Protein AF-A0A929ISZ1-F1 (afdb_monomer_lite)

Foldseek 3Di:
DFDQCQVCLVVQQVVLVVPLAAEDEHAPDHDLCSLQVRNLVSNHFYKYAPDPPCVVVLVVQFPDFPDWACCVPQNPPGIDTDTDGDPRHDIDGQQHNNSDGPVVVVCVVCVVCVVVVCPPDDDPPDDDVQDDPPPVSRDD

Radius of gyration: 19.46 Å; chains: 1; bounding box: 43×32×54 Å

Sequence (140 aa):
TATASFRFSGSLPGWFEKTGCKVIIGKGGMSPENYRDIFVPAGAVYLTTVGYGTGALLGRCIKKVEAAHWLDELGIAQAMWVLRVENFGPLIVESDLEGNSLFEQQNARINQRIAMLYEGLKEPALRRHGETDDKTEELI

Secondary structure (DSSP, 8-state):
---BGGGGTTTHHHHHHHH---EEEEBS---HHHIIIIIHHHT-EEEEESSTTTHHHHHTTEEEEEEEESHHHH-TTTSEEEEEESS---EEEEE-TT--BHHHHHHHHHHHHHHHHHTTPPPPSS--TT--S-TTT---

Structure (mmCIF, N/CA/C/O backbone):
data_AF-A0A929ISZ1-F1
#
_entry.id   AF-A0A929ISZ1-F1
#
loop_
_atom_site.group_PDB
_atom_site.id
_atom_site.type_symbol
_atom_site.label_atom_id
_atom_site.label_alt_id
_atom_site.label_comp_id
_atom_site.label_asym_id
_atom_site.label_entity_id
_atom_site.label_seq_id
_atom_site.pdbx_PDB_ins_code
_atom_site.Cartn_x
_atom_site.Cartn_y
_atom_site.Cartn_z
_atom_site.occupancy
_atom_site.B_iso_or_equiv
_atom_site.auth_seq_id
_atom_site.auth_comp_id
_atom_site.auth_asym_id
_atom_site.auth_atom_id
_atom_site.pdbx_PDB_model_num
ATOM 1 N N . THR A 1 1 ? 7.391 -7.390 2.782 1.00 73.44 1 THR A N 1
ATOM 2 C CA . THR A 1 1 ? 6.445 -6.787 3.752 1.00 73.44 1 THR A CA 1
ATOM 3 C C . THR A 1 1 ? 6.063 -5.410 3.245 1.00 73.44 1 THR A C 1
ATOM 5 O O . THR A 1 1 ? 6.894 -4.811 2.574 1.00 73.44 1 THR A O 1
ATOM 8 N N . ALA A 1 2 ? 4.851 -4.919 3.507 1.00 89.50 2 ALA A N 1
ATOM 9 C CA . ALA A 1 2 ? 4.478 -3.548 3.149 1.00 89.50 2 ALA A CA 1
ATOM 10 C C . ALA A 1 2 ? 5.042 -2.529 4.152 1.00 89.50 2 ALA A C 1
ATOM 12 O O . ALA A 1 2 ? 5.357 -2.866 5.297 1.00 89.50 2 ALA A O 1
ATOM 13 N N . THR A 1 3 ? 5.150 -1.270 3.729 1.00 91.94 3 THR A N 1
ATOM 14 C CA . THR A 1 3 ? 5.633 -0.166 4.565 1.00 91.94 3 THR A CA 1
ATOM 15 C C . THR A 1 3 ? 4.606 0.960 4.680 1.00 91.94 3 THR A C 1
ATOM 17 O O . THR A 1 3 ? 3.648 1.003 3.912 1.00 91.94 3 THR A O 1
ATOM 20 N N . ALA A 1 4 ? 4.780 1.828 5.679 1.00 93.50 4 ALA A N 1
ATOM 21 C CA . ALA A 1 4 ? 3.863 2.927 5.969 1.00 93.50 4 ALA A CA 1
ATOM 22 C C . ALA A 1 4 ? 3.757 3.887 4.772 1.00 93.50 4 ALA A C 1
ATOM 24 O O . ALA A 1 4 ? 4.760 4.498 4.386 1.00 93.50 4 ALA A O 1
ATOM 25 N N . SER A 1 5 ? 2.560 3.976 4.190 1.00 95.19 5 SER A N 1
ATOM 26 C CA . SER A 1 5 ? 2.329 4.628 2.897 1.00 95.19 5 SER A CA 1
ATOM 27 C C . SER A 1 5 ? 2.264 6.151 2.955 1.00 95.19 5 SER A C 1
ATOM 29 O O . SER A 1 5 ? 2.726 6.788 2.014 1.00 95.19 5 SER A O 1
ATOM 31 N N . PHE A 1 6 ? 1.806 6.735 4.065 1.00 92.81 6 PHE A N 1
ATOM 32 C CA . PHE A 1 6 ? 1.784 8.193 4.266 1.00 92.81 6 PHE A CA 1
ATOM 33 C C . PHE A 1 6 ? 3.157 8.869 4.081 1.00 92.81 6 PHE A C 1
ATOM 35 O O . PHE A 1 6 ? 3.236 10.054 3.779 1.00 92.81 6 PHE A O 1
ATOM 42 N N . ARG A 1 7 ? 4.263 8.118 4.200 1.00 95.69 7 ARG A N 1
ATOM 43 C CA . ARG A 1 7 ? 5.626 8.625 3.953 1.00 95.69 7 ARG A CA 1
ATOM 44 C C . ARG A 1 7 ? 5.882 9.016 2.493 1.00 95.69 7 ARG A C 1
ATOM 46 O O . ARG A 1 7 ? 6.851 9.713 2.225 1.00 95.69 7 ARG A O 1
ATOM 53 N N . PHE A 1 8 ? 5.047 8.553 1.563 1.00 96.31 8 PHE A N 1
ATOM 54 C CA . PHE A 1 8 ? 5.213 8.767 0.123 1.00 96.31 8 PHE A CA 1
ATOM 55 C C . PHE A 1 8 ? 4.201 9.755 -0.464 1.00 96.31 8 PHE A C 1
ATOM 57 O O . PHE A 1 8 ? 4.273 10.030 -1.660 1.00 96.31 8 PHE A O 1
ATOM 64 N N . SER A 1 9 ? 3.290 10.316 0.342 1.00 95.19 9 SER A N 1
ATOM 65 C CA . SER A 1 9 ? 2.208 11.187 -0.142 1.00 95.19 9 SER A CA 1
ATOM 66 C C . SER A 1 9 ? 2.708 12.344 -1.011 1.00 95.19 9 SER A C 1
ATOM 68 O O . SER A 1 9 ? 2.123 12.621 -2.052 1.00 95.19 9 SER A O 1
ATOM 70 N N . GLY A 1 10 ? 3.840 12.960 -0.649 1.00 96.50 10 GLY A N 1
ATOM 71 C CA . GLY A 1 10 ? 4.432 14.056 -1.425 1.00 96.50 10 GLY A CA 1
ATOM 72 C C . GLY A 1 10 ? 4.990 13.652 -2.797 1.00 96.50 10 GLY A C 1
ATOM 73 O O . GLY A 1 10 ? 5.094 14.493 -3.683 1.00 96.50 10 GLY A O 1
ATOM 74 N N . SER A 1 11 ? 5.338 12.378 -3.005 1.00 97.25 11 SER A N 1
ATOM 75 C CA . SER A 1 11 ? 5.924 11.886 -4.263 1.00 97.25 11 SER A CA 1
ATOM 76 C C . SER A 1 11 ? 4.892 11.277 -5.217 1.00 97.25 11 SER A C 1
ATOM 78 O O . SER A 1 11 ? 5.167 11.135 -6.410 1.00 97.25 11 SER A O 1
ATOM 80 N N . LEU A 1 12 ? 3.708 10.913 -4.715 1.00 97.62 12 LEU A N 1
ATOM 81 C CA . LEU A 1 12 ? 2.675 10.225 -5.492 1.00 97.62 12 LEU A CA 1
ATOM 82 C C . LEU A 1 12 ? 2.118 11.018 -6.683 1.00 97.62 12 LEU A C 1
ATOM 84 O O . LEU A 1 12 ? 1.948 10.390 -7.728 1.00 97.62 12 LEU A O 1
ATOM 88 N N . PRO A 1 13 ? 1.885 12.346 -6.610 1.00 98.19 13 PRO A N 1
ATOM 89 C CA . PRO A 1 13 ? 1.375 13.092 -7.763 1.00 98.19 13 PRO A CA 1
ATOM 90 C C . PRO A 1 13 ? 2.277 12.940 -8.996 1.00 98.19 13 PRO A C 1
ATOM 92 O O . PRO A 1 13 ? 1.826 12.515 -10.059 1.00 98.19 13 PRO A O 1
ATOM 95 N N . GLY A 1 14 ? 3.583 13.175 -8.825 1.00 98.31 14 GLY A N 1
ATOM 96 C CA . GLY A 1 14 ? 4.561 13.023 -9.904 1.00 98.31 14 GLY A CA 1
ATOM 97 C C . GLY A 1 14 ? 4.753 11.569 -10.341 1.00 98.31 14 GLY A C 1
ATOM 98 O O . GLY A 1 14 ? 5.022 11.308 -11.514 1.00 98.31 14 GLY A O 1
ATOM 99 N N . TRP A 1 15 ? 4.594 10.605 -9.428 1.00 97.75 15 TRP A N 1
ATOM 100 C CA . TRP A 1 15 ? 4.616 9.185 -9.778 1.00 97.75 15 TRP A CA 1
ATOM 101 C C . TRP A 1 15 ? 3.450 8.812 -10.696 1.00 97.75 15 TRP A C 1
ATOM 103 O O . TRP A 1 15 ? 3.669 8.178 -11.730 1.00 97.75 15 TRP A O 1
ATOM 113 N N . PHE A 1 16 ? 2.224 9.221 -10.363 1.00 98.44 16 PHE A N 1
ATOM 114 C CA . PHE A 1 16 ? 1.048 8.934 -11.183 1.00 98.44 16 PHE A CA 1
ATOM 115 C C . PHE A 1 16 ? 1.136 9.580 -12.562 1.00 98.44 16 PHE A C 1
ATOM 117 O O . PHE A 1 16 ? 0.901 8.896 -13.555 1.00 98.44 16 PHE A O 1
ATOM 124 N N . GLU A 1 17 ? 1.549 10.846 -12.633 1.00 98.19 17 GLU A N 1
ATOM 125 C CA . GLU A 1 17 ? 1.731 11.561 -13.899 1.00 98.19 17 GLU A CA 1
ATOM 126 C C . GLU A 1 17 ? 2.724 10.842 -14.826 1.00 98.19 17 GLU A C 1
ATOM 128 O O . GLU A 1 17 ? 2.456 10.654 -16.011 1.00 98.19 17 GLU A O 1
ATOM 133 N N . LYS A 1 18 ? 3.863 10.391 -14.287 1.00 98.25 18 LYS A N 1
ATOM 134 C CA . LYS A 1 18 ? 4.933 9.774 -15.086 1.00 98.25 18 LYS A CA 1
ATOM 135 C C . LYS A 1 18 ? 4.657 8.327 -15.476 1.00 98.25 18 LYS A C 1
ATOM 137 O O . LYS A 1 18 ? 5.143 7.879 -16.510 1.00 98.25 18 LYS A O 1
ATOM 142 N N . THR A 1 19 ? 3.956 7.577 -14.627 1.00 97.75 19 THR A N 1
ATOM 143 C CA . THR A 1 19 ? 3.834 6.116 -14.775 1.00 97.75 19 THR A CA 1
ATOM 144 C C . THR A 1 19 ? 2.451 5.658 -15.212 1.00 97.75 19 THR A C 1
ATOM 146 O O . THR A 1 19 ? 2.307 4.530 -15.677 1.00 97.75 19 THR A O 1
ATOM 149 N N . GLY A 1 20 ? 1.418 6.483 -15.022 1.00 98.12 20 GLY A N 1
ATOM 150 C CA . GLY A 1 20 ? 0.029 6.071 -15.205 1.00 98.12 20 GLY A CA 1
ATOM 151 C C . GLY A 1 20 ? -0.421 4.975 -14.231 1.00 98.12 20 GLY A C 1
ATOM 152 O O . GLY A 1 20 ? -1.419 4.309 -14.502 1.00 98.12 20 GLY A O 1
ATOM 153 N N . CYS A 1 21 ? 0.303 4.754 -13.125 1.00 98.12 21 CYS A N 1
ATOM 154 C CA . CYS A 1 21 ? -0.015 3.733 -12.127 1.00 98.12 21 CYS A CA 1
ATOM 155 C C . CYS A 1 21 ? -1.458 3.884 -11.607 1.00 98.12 21 CYS A C 1
ATOM 157 O O . CYS A 1 21 ? -1.890 4.982 -11.270 1.00 98.12 21 CYS A O 1
ATOM 159 N N . LYS A 1 22 ? -2.205 2.775 -11.541 1.00 98.31 22 LYS A N 1
ATOM 160 C CA . LYS A 1 22 ? -3.627 2.758 -11.136 1.00 98.31 22 LYS A CA 1
ATOM 161 C C . LYS A 1 22 ? -3.886 2.085 -9.793 1.00 98.31 22 LYS A C 1
ATOM 163 O O . LYS A 1 22 ? -4.996 2.146 -9.279 1.00 98.31 22 LYS A O 1
ATOM 168 N N . VAL A 1 23 ? -2.881 1.428 -9.224 1.00 98.19 23 VAL A N 1
ATOM 169 C CA . VAL A 1 23 ? -3.014 0.694 -7.966 1.00 98.19 23 VAL A CA 1
ATOM 170 C C . VAL A 1 23 ? -1.754 0.897 -7.144 1.00 98.19 23 VAL A C 1
ATOM 172 O O . VAL A 1 23 ? -0.663 0.546 -7.588 1.00 98.19 23 VAL A O 1
ATOM 175 N N . ILE A 1 24 ? -1.912 1.410 -5.927 1.00 97.94 24 ILE A N 1
ATOM 176 C CA . ILE A 1 24 ? -0.849 1.425 -4.920 1.00 97.94 24 ILE A CA 1
ATOM 177 C C . ILE A 1 24 ? -1.191 0.397 -3.847 1.00 97.94 24 ILE A C 1
ATOM 179 O O . ILE A 1 24 ? -2.310 0.377 -3.342 1.00 97.94 24 ILE A O 1
ATOM 183 N N . ILE A 1 25 ? -0.222 -0.445 -3.486 1.00 96.31 25 ILE A N 1
ATOM 184 C CA . ILE A 1 25 ? -0.351 -1.426 -2.402 1.00 96.31 25 ILE A CA 1
ATOM 185 C C . ILE A 1 25 ? 0.563 -1.008 -1.251 1.00 96.31 25 ILE A C 1
ATOM 187 O O . ILE A 1 25 ? 1.750 -0.753 -1.462 1.00 96.31 25 ILE A O 1
ATOM 191 N N . GLY A 1 26 ? 0.049 -0.968 -0.023 1.00 94.44 26 GLY A N 1
ATOM 192 C CA . GLY A 1 26 ? 0.851 -0.587 1.138 1.00 94.44 26 GLY A CA 1
ATOM 193 C C . GLY A 1 26 ? 0.248 -0.973 2.485 1.00 94.44 26 GLY A C 1
ATOM 194 O O . GLY A 1 26 ? -0.582 -1.875 2.566 1.00 94.44 26 GLY A O 1
ATOM 195 N N . LYS A 1 27 ? 0.708 -0.317 3.558 1.00 92.88 27 LYS A N 1
ATOM 196 C CA . LYS A 1 27 ? 0.101 -0.425 4.894 1.00 92.88 27 LYS A CA 1
ATOM 197 C C . LYS A 1 27 ? -0.032 0.940 5.558 1.00 92.88 27 LYS A C 1
ATOM 199 O O . LYS A 1 27 ? 0.707 1.874 5.245 1.00 92.88 27 LYS A O 1
ATOM 204 N N . GLY A 1 28 ? -0.903 1.006 6.560 1.00 90.12 28 GLY A N 1
ATOM 205 C CA . GLY A 1 28 ? -1.125 2.198 7.382 1.00 90.12 28 GLY A CA 1
ATOM 206 C C . GLY A 1 28 ? -2.009 3.258 6.728 1.00 90.12 28 GLY A C 1
ATOM 207 O O . GLY A 1 28 ? -2.390 4.195 7.413 1.00 90.12 28 GLY A O 1
ATOM 208 N N . GLY A 1 29 ? -2.354 3.101 5.447 1.00 92.44 29 GLY A N 1
ATOM 209 C CA . GLY A 1 29 ? -3.190 4.059 4.734 1.00 92.44 29 GLY A CA 1
ATOM 210 C C . GLY A 1 29 ? -2.519 5.419 4.534 1.00 92.44 29 GLY A C 1
ATOM 211 O O . GLY A 1 29 ? -1.302 5.583 4.692 1.00 92.44 29 GLY A O 1
ATOM 212 N N . MET A 1 30 ? -3.344 6.372 4.126 1.00 95.19 30 MET A N 1
ATOM 213 C CA . MET A 1 30 ? -3.057 7.795 3.964 1.00 95.19 30 MET A CA 1
ATOM 214 C C . MET A 1 30 ? -4.297 8.582 4.404 1.00 95.19 30 MET A C 1
ATOM 216 O O . MET A 1 30 ? -5.317 7.981 4.739 1.00 95.19 30 MET A O 1
ATOM 220 N N . SER A 1 31 ? -4.221 9.913 4.415 1.00 95.12 31 SER A N 1
ATOM 221 C CA . SER A 1 31 ? -5.388 10.721 4.768 1.00 95.12 31 SER A CA 1
ATOM 222 C C . SER A 1 31 ? -6.466 10.684 3.667 1.00 95.12 31 SER A C 1
ATOM 224 O O . SER A 1 31 ? -6.129 10.504 2.488 1.00 95.12 31 SER A O 1
ATOM 226 N N . PRO A 1 32 ? -7.749 10.907 4.007 1.00 95.56 32 PRO A N 1
ATOM 227 C CA . PRO A 1 32 ? -8.828 11.041 3.025 1.00 95.56 32 PRO A CA 1
ATOM 228 C C . PRO A 1 32 ? -8.570 12.121 1.963 1.00 95.56 32 PRO A C 1
ATOM 230 O O . PRO A 1 32 ? -9.001 11.991 0.820 1.00 95.56 32 PRO A O 1
ATOM 233 N N . GLU A 1 33 ? -7.845 13.184 2.307 1.00 97.44 33 GLU A N 1
ATOM 234 C CA . GLU A 1 33 ? -7.427 14.242 1.376 1.00 97.44 33 GLU A CA 1
ATOM 235 C C . GLU A 1 33 ? -6.457 13.687 0.337 1.00 97.44 33 GLU A C 1
ATOM 237 O O . GLU A 1 33 ? -6.620 13.940 -0.847 1.00 97.44 33 GLU A O 1
ATOM 242 N N . ASN A 1 34 ? -5.483 12.857 0.733 1.00 97.88 34 ASN A N 1
ATOM 243 C CA . ASN A 1 34 ? -4.594 12.226 -0.245 1.00 97.88 34 ASN A CA 1
ATOM 244 C C . ASN A 1 34 ? -5.373 11.348 -1.226 1.00 97.88 34 ASN A C 1
ATOM 246 O O . ASN A 1 34 ? -5.078 11.356 -2.420 1.00 97.88 34 ASN A O 1
ATOM 250 N N . TYR A 1 35 ? -6.379 10.616 -0.756 1.00 98.25 35 TYR A N 1
ATOM 251 C CA . TYR A 1 35 ? -7.210 9.814 -1.643 1.00 98.25 35 TYR A CA 1
ATOM 252 C C . TYR A 1 35 ? -8.012 10.682 -2.621 1.00 98.25 35 TYR A C 1
ATOM 254 O O . TYR A 1 35 ? -7.922 10.480 -3.832 1.00 98.25 35 TYR A O 1
ATOM 262 N N . ARG A 1 36 ? -8.710 11.707 -2.127 1.00 98.31 36 ARG A N 1
ATOM 263 C CA . ARG A 1 36 ? -9.524 12.605 -2.962 1.00 98.31 36 ARG A CA 1
ATOM 264 C C . ARG A 1 36 ? -8.707 13.469 -3.919 1.00 98.31 36 ARG A C 1
ATOM 266 O O . ARG A 1 36 ? -9.093 13.616 -5.071 1.00 98.31 36 ARG A O 1
ATOM 273 N N . ASP A 1 37 ? -7.580 14.004 -3.468 1.00 98.19 37 ASP A N 1
ATOM 274 C CA . ASP A 1 37 ? -6.839 15.029 -4.209 1.00 98.19 37 ASP A CA 1
ATOM 275 C C . ASP A 1 37 ? -5.727 14.436 -5.086 1.00 98.19 37 ASP A C 1
ATOM 277 O O . ASP A 1 37 ? -5.268 15.085 -6.025 1.00 98.19 37 ASP A O 1
ATOM 281 N N . ILE A 1 38 ? -5.281 13.205 -4.800 1.00 98.25 38 ILE A N 1
ATOM 282 C CA . ILE A 1 38 ? -4.165 12.560 -5.512 1.00 98.25 38 ILE A CA 1
ATOM 283 C C . ILE A 1 38 ? -4.619 11.292 -6.245 1.00 98.25 38 ILE A C 1
ATOM 285 O O . ILE A 1 38 ? -4.297 11.123 -7.421 1.00 98.25 38 ILE A O 1
ATOM 289 N N . PHE A 1 39 ? -5.366 10.395 -5.592 1.00 98.50 39 PHE A N 1
ATOM 290 C CA . PHE A 1 39 ? -5.746 9.107 -6.191 1.00 98.50 39 PHE A CA 1
ATOM 291 C C . PHE A 1 39 ? -6.917 9.227 -7.166 1.00 98.50 39 PHE A C 1
ATOM 293 O O . PHE A 1 39 ? -6.826 8.706 -8.280 1.00 98.50 39 PHE A O 1
ATOM 300 N N . VAL A 1 40 ? -7.986 9.935 -6.787 1.00 98.62 40 VAL A N 1
ATOM 301 C CA . VAL A 1 40 ? -9.175 10.102 -7.642 1.00 98.62 40 VAL A CA 1
ATOM 302 C C . VAL A 1 40 ? -8.827 10.762 -8.985 1.00 98.62 40 VAL A C 1
ATOM 304 O O . VAL A 1 40 ? -9.171 10.182 -10.017 1.00 98.62 40 VAL A O 1
ATOM 307 N N . PRO A 1 41 ? -8.070 11.881 -9.050 1.00 98.31 41 PRO A N 1
ATOM 308 C CA . PRO A 1 41 ? -7.688 12.485 -10.329 1.00 98.31 41 PRO A CA 1
ATOM 309 C C . PRO A 1 41 ? -6.779 11.581 -11.168 1.00 98.31 41 PRO A C 1
ATOM 311 O O . PRO A 1 41 ? -6.830 11.612 -12.397 1.00 98.31 41 PRO A O 1
ATOM 314 N N . ALA A 1 42 ? -5.971 10.736 -10.519 1.00 98.31 42 ALA A N 1
ATOM 315 C CA . ALA A 1 42 ? -5.152 9.731 -11.192 1.00 98.31 42 ALA A CA 1
ATOM 316 C C . ALA A 1 42 ? -5.965 8.512 -11.674 1.00 98.31 42 ALA A C 1
ATOM 318 O O . ALA A 1 42 ? -5.427 7.671 -12.405 1.00 98.31 42 ALA A O 1
ATOM 319 N N . GLY A 1 43 ? -7.244 8.395 -11.293 1.00 98.44 43 GLY A N 1
ATOM 320 C CA . GLY A 1 43 ? -8.076 7.213 -11.523 1.00 98.44 43 GLY A CA 1
ATOM 321 C C . GLY A 1 43 ? -7.484 5.964 -10.871 1.00 98.44 43 GLY A C 1
ATOM 322 O O . GLY A 1 43 ? -7.480 4.898 -11.488 1.00 98.44 43 GLY A O 1
ATOM 323 N N . ALA A 1 44 ? -6.893 6.122 -9.685 1.00 98.62 44 ALA A N 1
ATOM 324 C CA . ALA A 1 44 ? -6.166 5.083 -8.974 1.00 98.62 44 ALA A CA 1
ATOM 325 C C . ALA A 1 44 ? -6.885 4.662 -7.686 1.00 98.62 44 ALA A C 1
ATOM 327 O O . ALA A 1 44 ? -7.615 5.441 -7.084 1.00 98.62 44 ALA A O 1
ATOM 328 N N . VAL A 1 45 ? -6.625 3.435 -7.236 1.00 98.56 45 VAL A N 1
ATOM 329 C CA . VAL A 1 45 ? -7.104 2.900 -5.952 1.00 98.56 45 VAL A CA 1
ATOM 330 C C . VAL A 1 45 ? -5.938 2.590 -5.019 1.00 98.56 45 VAL A C 1
ATOM 332 O O . VAL A 1 45 ? -4.810 2.333 -5.461 1.00 98.56 45 VAL A O 1
ATOM 335 N N . TYR A 1 46 ? -6.212 2.577 -3.716 1.00 98.31 46 TYR A N 1
ATOM 336 C CA . TYR A 1 46 ? -5.246 2.158 -2.705 1.00 98.31 46 TYR A CA 1
ATOM 337 C C . TYR A 1 46 ? -5.691 0.848 -2.058 1.00 98.31 46 TYR A C 1
ATOM 339 O O . TYR A 1 46 ? -6.797 0.739 -1.524 1.00 98.31 46 TYR A O 1
ATOM 347 N N . LEU A 1 47 ? -4.804 -0.144 -2.084 1.00 97.38 47 LEU A N 1
ATOM 348 C CA . LEU A 1 47 ? -5.007 -1.438 -1.451 1.00 97.38 47 LEU A CA 1
ATOM 349 C C . LEU A 1 47 ? -4.100 -1.567 -0.228 1.00 97.38 47 LEU A C 1
ATOM 351 O O . LEU A 1 47 ? -2.890 -1.344 -0.297 1.00 97.38 47 LEU A O 1
ATOM 355 N N . THR A 1 48 ? -4.670 -1.988 0.892 1.00 94.75 48 THR A N 1
ATOM 356 C CA . THR A 1 48 ? -3.913 -2.247 2.116 1.00 94.75 48 THR A CA 1
ATOM 357 C C . THR A 1 48 ? -3.644 -3.741 2.287 1.00 94.75 48 THR A C 1
ATOM 359 O O . THR A 1 48 ? -4.494 -4.590 1.995 1.00 94.75 48 THR A O 1
ATOM 362 N N . THR A 1 49 ? -2.443 -4.088 2.753 1.00 92.25 49 THR A N 1
ATOM 363 C CA . THR A 1 49 ? -2.110 -5.466 3.132 1.00 92.25 49 THR A CA 1
ATOM 364 C C . THR A 1 49 ? -2.811 -5.864 4.424 1.00 92.25 49 THR A C 1
ATOM 366 O O . THR A 1 49 ? -2.866 -5.076 5.369 1.00 92.25 49 THR A O 1
ATOM 369 N N . VAL A 1 50 ? -3.255 -7.117 4.509 1.00 83.69 50 VAL A N 1
ATOM 370 C CA . VAL A 1 50 ? -3.889 -7.658 5.717 1.00 83.69 50 VAL A CA 1
ATOM 371 C C . VAL A 1 50 ? -2.833 -8.186 6.696 1.00 83.69 50 VAL A C 1
ATOM 373 O O . VAL A 1 50 ? -1.999 -9.024 6.342 1.00 83.69 50 VAL A O 1
ATOM 376 N N . GLY A 1 51 ? -2.895 -7.711 7.942 1.00 71.19 51 GLY A N 1
ATOM 377 C CA . GLY A 1 51 ? -2.023 -8.136 9.040 1.00 71.19 51 GLY A CA 1
ATOM 378 C C . GLY A 1 51 ? -0.611 -7.539 8.997 1.00 71.19 51 GLY A C 1
ATOM 379 O O . GLY A 1 51 ? -0.010 -7.339 7.942 1.00 71.19 51 GLY A O 1
ATOM 380 N N . TYR A 1 52 ? -0.048 -7.269 10.175 1.00 70.00 52 TYR A N 1
ATOM 381 C CA . TYR A 1 52 ? 1.355 -6.880 10.307 1.00 70.00 52 TYR A CA 1
ATOM 382 C C . TYR A 1 52 ? 2.260 -8.115 10.219 1.00 70.00 52 TYR A C 1
ATOM 384 O O . TYR A 1 52 ? 1.911 -9.191 10.694 1.00 70.00 52 TYR A O 1
ATOM 392 N N . GLY A 1 53 ? 3.438 -7.973 9.605 1.00 72.12 53 GLY A N 1
ATOM 393 C CA . GLY A 1 53 ? 4.439 -9.048 9.562 1.00 72.12 53 GLY A CA 1
ATOM 394 C C . GLY A 1 53 ? 4.171 -10.165 8.544 1.00 72.12 53 GLY A C 1
ATOM 395 O O . GLY A 1 53 ? 4.955 -11.104 8.447 1.00 72.12 53 GLY A O 1
ATOM 396 N N . THR A 1 54 ? 3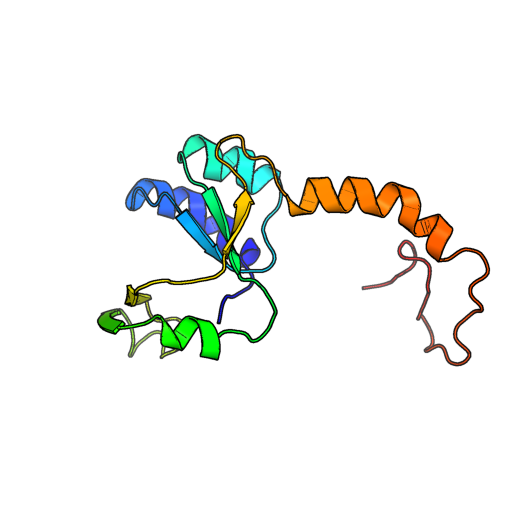.142 -10.053 7.701 1.00 81.31 54 THR A N 1
ATOM 397 C CA . THR A 1 54 ? 2.764 -11.075 6.702 1.00 81.31 54 THR A CA 1
ATOM 398 C C . THR A 1 54 ? 3.639 -11.071 5.439 1.00 81.31 54 THR A C 1
ATOM 400 O O . THR A 1 54 ? 3.311 -11.693 4.430 1.00 81.31 54 THR A O 1
ATOM 403 N N . GLY A 1 55 ? 4.805 -10.417 5.479 1.00 85.44 55 GLY A N 1
ATOM 404 C CA . GLY A 1 55 ? 5.713 -10.302 4.337 1.00 85.44 55 GLY A CA 1
ATOM 405 C C . GLY A 1 55 ? 6.182 -11.646 3.776 1.00 85.44 55 GLY A C 1
ATOM 406 O O . GLY A 1 55 ? 6.287 -11.773 2.561 1.00 85.44 55 GLY A O 1
ATOM 407 N N . ALA A 1 56 ? 6.415 -12.641 4.636 1.00 88.75 56 ALA A N 1
ATOM 408 C CA . ALA A 1 56 ? 6.787 -13.989 4.205 1.00 88.75 56 ALA A CA 1
ATOM 409 C C . ALA A 1 56 ? 5.639 -14.711 3.478 1.00 88.75 56 ALA A C 1
ATOM 411 O O . ALA A 1 56 ? 5.893 -15.470 2.547 1.00 88.75 56 ALA A O 1
ATOM 412 N N . LEU A 1 57 ? 4.383 -14.456 3.865 1.00 89.81 57 LEU A N 1
ATOM 413 C CA . LEU A 1 57 ? 3.209 -15.023 3.196 1.00 89.81 57 LEU A CA 1
ATOM 414 C C . LEU A 1 57 ? 3.040 -14.415 1.803 1.00 89.81 57 LEU A C 1
ATOM 416 O O . LEU A 1 57 ? 2.993 -15.155 0.828 1.00 89.81 57 LEU A O 1
ATOM 420 N N . LEU A 1 58 ? 3.059 -13.082 1.704 1.00 91.75 58 LEU A N 1
ATOM 421 C CA . LEU A 1 58 ? 2.994 -12.378 0.417 1.00 91.75 58 LEU A CA 1
ATOM 422 C C . LEU A 1 58 ? 4.178 -12.735 -0.495 1.00 91.75 58 LEU A C 1
ATOM 424 O O . LEU A 1 58 ? 4.023 -12.834 -1.709 1.00 91.75 58 LEU A O 1
ATOM 428 N N . GLY A 1 59 ? 5.356 -12.983 0.084 1.00 93.25 59 GLY A N 1
ATOM 429 C CA . GLY A 1 59 ? 6.540 -13.420 -0.654 1.00 93.25 59 GLY A CA 1
ATOM 430 C C . GLY A 1 59 ? 6.348 -14.746 -1.398 1.00 93.25 59 GLY A C 1
ATOM 431 O O . GLY A 1 59 ? 6.912 -14.915 -2.473 1.00 93.25 59 GLY A O 1
ATOM 432 N N . ARG A 1 60 ? 5.499 -15.658 -0.897 1.00 94.62 60 ARG A N 1
ATOM 433 C CA . ARG A 1 60 ? 5.187 -16.938 -1.571 1.00 94.62 60 ARG A CA 1
ATOM 434 C C . ARG A 1 60 ? 4.421 -16.758 -2.885 1.00 94.62 60 ARG A C 1
ATOM 436 O O . ARG A 1 60 ? 4.413 -17.662 -3.718 1.00 94.62 60 ARG A O 1
ATOM 443 N N . CYS A 1 61 ? 3.785 -15.605 -3.075 1.00 95.88 61 CYS A N 1
ATOM 444 C CA . CYS A 1 61 ? 3.081 -15.263 -4.307 1.00 95.88 61 CYS A CA 1
ATOM 445 C C . CYS A 1 61 ? 4.039 -14.785 -5.413 1.00 95.88 61 CYS A C 1
ATOM 447 O O . CYS A 1 61 ? 3.633 -14.708 -6.571 1.00 95.88 61 CYS A O 1
ATOM 449 N N . ILE A 1 62 ? 5.303 -14.476 -5.089 1.00 97.31 62 ILE A N 1
ATOM 450 C CA . ILE A 1 62 ? 6.318 -14.075 -6.070 1.00 97.31 62 ILE A CA 1
ATOM 451 C C . ILE A 1 62 ? 6.777 -15.312 -6.839 1.00 97.31 62 ILE A C 1
ATOM 453 O O . ILE A 1 62 ? 7.309 -16.260 -6.267 1.00 97.31 62 ILE A O 1
ATOM 457 N N . LYS A 1 63 ? 6.581 -15.292 -8.156 1.00 98.25 63 LYS A N 1
ATOM 458 C CA . LYS A 1 63 ? 6.979 -16.378 -9.061 1.00 98.25 63 LYS A CA 1
ATOM 459 C C . LYS A 1 63 ? 8.337 -16.133 -9.689 1.00 98.25 63 LYS A C 1
ATOM 461 O O . LYS A 1 63 ? 9.056 -17.086 -9.970 1.00 98.25 63 LYS A O 1
ATOM 466 N N . LYS A 1 64 ? 8.682 -14.865 -9.920 1.00 98.50 64 LYS A N 1
ATOM 467 C CA . LYS A 1 64 ? 9.959 -14.485 -10.519 1.00 98.50 64 LYS A CA 1
ATOM 468 C C . LYS A 1 64 ? 10.321 -13.041 -10.185 1.00 98.50 64 LYS A C 1
ATOM 470 O O . LYS A 1 64 ? 9.454 -12.170 -10.171 1.00 98.50 64 LYS A O 1
ATOM 475 N N . VAL A 1 65 ? 11.612 -12.798 -9.976 1.00 98.25 65 VAL A N 1
ATOM 476 C CA . VAL A 1 65 ? 12.198 -11.455 -10.039 1.00 98.25 65 VAL A CA 1
ATOM 477 C C . VAL A 1 65 ? 12.576 -11.189 -11.492 1.00 98.25 65 VAL A C 1
ATOM 479 O O . VAL A 1 65 ? 13.416 -11.895 -12.046 1.00 98.25 65 VAL A O 1
ATOM 482 N N . GLU A 1 66 ? 11.924 -10.219 -12.124 1.00 98.50 66 GLU A N 1
ATOM 483 C CA . GLU A 1 66 ? 12.196 -9.857 -13.520 1.00 98.50 66 GLU A CA 1
ATOM 484 C C . GLU A 1 66 ? 13.356 -8.871 -13.632 1.00 98.50 66 GLU A C 1
ATOM 486 O O . GLU A 1 66 ? 14.166 -8.980 -14.548 1.00 98.50 66 GLU A O 1
ATOM 491 N N . ALA A 1 67 ? 13.445 -7.928 -12.693 1.00 98.50 67 ALA A N 1
ATOM 492 C CA . ALA A 1 67 ? 14.528 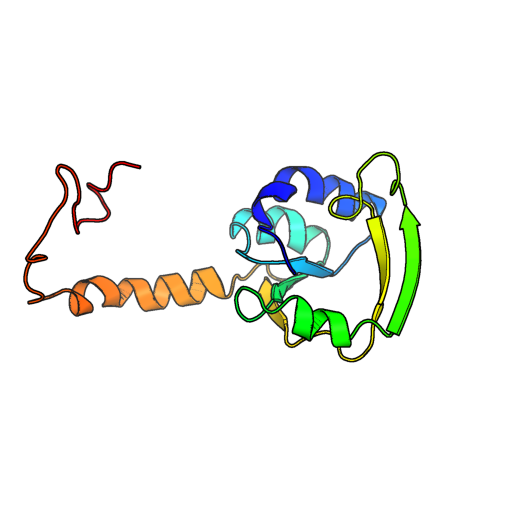-6.959 -12.616 1.00 98.50 67 ALA A CA 1
ATOM 493 C C . ALA A 1 67 ? 14.668 -6.397 -11.194 1.00 98.50 67 ALA A C 1
ATOM 495 O O . ALA A 1 67 ? 13.713 -6.394 -10.411 1.00 98.50 67 ALA A O 1
ATOM 496 N N . ALA A 1 68 ? 15.860 -5.886 -10.895 1.00 98.25 68 ALA A N 1
ATOM 497 C CA . ALA A 1 68 ? 16.148 -5.064 -9.730 1.00 98.25 68 ALA A CA 1
ATOM 498 C C . ALA A 1 68 ? 16.932 -3.835 -10.202 1.00 98.25 68 ALA A C 1
ATOM 500 O O . ALA A 1 68 ? 17.988 -3.976 -10.818 1.00 98.25 68 ALA A O 1
ATOM 501 N N . HIS A 1 69 ? 16.403 -2.642 -9.950 1.00 98.25 69 HIS A N 1
ATOM 502 C CA . HIS A 1 69 ? 17.039 -1.379 -10.314 1.00 98.25 69 HIS A CA 1
ATOM 503 C C . HIS A 1 69 ? 17.601 -0.695 -9.070 1.00 98.25 69 HIS A C 1
ATOM 505 O O . HIS A 1 69 ? 16.945 -0.664 -8.025 1.00 98.25 69 HIS A O 1
ATOM 511 N N . TRP A 1 70 ? 18.795 -0.121 -9.221 1.00 98.25 70 TRP A N 1
ATOM 512 C CA . TRP A 1 70 ? 19.527 0.606 -8.178 1.00 98.25 70 TRP A CA 1
ATOM 513 C C . TRP A 1 70 ? 19.864 -0.236 -6.940 1.00 98.25 70 TRP A C 1
ATOM 515 O O . TRP A 1 70 ? 19.804 0.240 -5.805 1.00 98.25 70 TRP A O 1
ATOM 525 N N . LEU A 1 71 ? 20.139 -1.528 -7.149 1.00 97.88 71 LEU A N 1
ATOM 526 C CA . LEU A 1 71 ? 20.402 -2.462 -6.056 1.00 97.88 71 LEU A CA 1
ATOM 527 C C . LEU A 1 71 ? 21.688 -2.120 -5.298 1.00 97.88 71 LEU A C 1
ATOM 529 O O . LEU A 1 71 ? 21.692 -2.199 -4.071 1.00 97.88 71 LEU A O 1
ATOM 533 N N . ASP A 1 72 ? 22.738 -1.717 -6.009 1.00 97.56 72 ASP A N 1
ATOM 534 C CA . ASP A 1 72 ? 24.037 -1.414 -5.407 1.00 97.56 72 ASP A CA 1
ATOM 535 C C . ASP A 1 72 ? 24.017 -0.059 -4.683 1.00 97.56 72 ASP A C 1
ATOM 537 O O . ASP A 1 72 ? 24.624 0.094 -3.625 1.00 97.56 72 ASP A O 1
ATOM 541 N N . GLU A 1 73 ?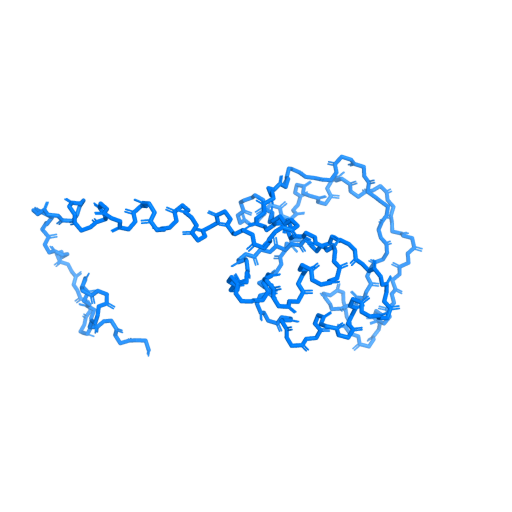 23.270 0.913 -5.211 1.00 98.19 73 GLU A N 1
ATOM 542 C CA . GLU A 1 73 ? 23.187 2.273 -4.676 1.00 98.19 73 GLU A CA 1
ATOM 543 C C . GLU A 1 73 ? 22.210 2.395 -3.502 1.00 98.19 73 GLU A C 1
ATOM 545 O O . GLU A 1 73 ? 22.475 3.129 -2.550 1.00 98.19 73 GLU A O 1
ATOM 550 N N . LEU A 1 74 ? 21.065 1.704 -3.566 1.00 97.75 74 LEU A N 1
ATOM 551 C CA . LEU A 1 74 ? 19.986 1.826 -2.577 1.00 97.75 74 LEU A CA 1
ATOM 552 C C . LEU A 1 74 ? 19.889 0.616 -1.635 1.00 97.75 74 LEU A C 1
ATOM 554 O O . LEU A 1 74 ? 19.228 0.682 -0.594 1.00 97.75 74 LEU A O 1
ATOM 558 N N . GLY A 1 75 ? 20.543 -0.495 -1.974 1.00 97.69 75 GLY A N 1
ATOM 559 C CA . GLY A 1 75 ? 20.490 -1.736 -1.212 1.00 97.69 75 GLY A CA 1
ATOM 560 C C . GLY A 1 75 ? 19.155 -2.480 -1.335 1.00 97.69 75 GLY A C 1
ATOM 561 O O . GLY A 1 75 ? 18.147 -1.978 -1.839 1.00 97.69 75 GLY A O 1
ATOM 562 N N . ILE A 1 76 ? 19.128 -3.709 -0.807 1.00 95.81 76 ILE A N 1
ATOM 563 C CA . ILE A 1 76 ? 18.023 -4.671 -0.985 1.00 95.81 76 ILE A CA 1
ATOM 564 C C . ILE A 1 76 ? 16.636 -4.137 -0.590 1.00 95.81 76 ILE A C 1
ATOM 566 O O . ILE A 1 76 ? 15.626 -4.570 -1.143 1.00 95.81 76 ILE A O 1
ATOM 570 N N . ALA A 1 77 ? 16.577 -3.215 0.375 1.00 92.50 77 ALA A N 1
ATOM 571 C CA . ALA A 1 77 ? 15.332 -2.746 0.973 1.00 92.50 77 ALA A CA 1
ATOM 572 C C . ALA A 1 77 ? 14.714 -1.532 0.261 1.00 92.50 77 ALA A C 1
ATOM 574 O O . ALA A 1 77 ? 13.515 -1.310 0.420 1.00 92.50 77 ALA A O 1
ATOM 575 N N . GLN A 1 78 ? 15.511 -0.742 -0.468 1.00 95.50 78 GLN A N 1
ATOM 576 C CA . GLN A 1 78 ? 15.067 0.500 -1.122 1.00 95.50 78 GLN A CA 1
ATOM 577 C C . GLN A 1 78 ? 15.168 0.444 -2.653 1.00 95.50 78 GLN A C 1
ATOM 579 O O . GLN A 1 78 ? 14.566 1.277 -3.327 1.00 95.50 78 GLN A O 1
ATOM 584 N N . ALA A 1 79 ? 15.892 -0.534 -3.207 1.00 97.69 79 ALA A N 1
ATOM 585 C CA . ALA A 1 79 ? 15.935 -0.789 -4.641 1.00 97.69 79 ALA A CA 1
ATOM 586 C C . ALA A 1 79 ? 14.533 -1.014 -5.235 1.00 97.69 79 ALA A C 1
ATOM 588 O O . ALA A 1 79 ? 13.618 -1.508 -4.565 1.00 97.69 79 ALA A O 1
ATOM 589 N N . MET A 1 80 ? 14.367 -0.691 -6.519 1.00 97.12 80 MET A N 1
ATOM 590 C CA . MET A 1 80 ? 13.109 -0.931 -7.221 1.00 97.12 80 MET A CA 1
ATOM 591 C C . MET A 1 80 ? 13.092 -2.351 -7.782 1.00 97.12 80 MET A C 1
ATOM 593 O O . MET A 1 80 ? 13.905 -2.703 -8.634 1.00 97.12 80 MET A O 1
ATOM 597 N N . TRP A 1 81 ? 12.131 -3.155 -7.339 1.00 97.62 81 TRP A N 1
ATOM 598 C CA . TRP A 1 81 ? 11.978 -4.540 -7.777 1.00 97.62 81 TRP A CA 1
ATOM 599 C C . TRP A 1 81 ? 10.820 -4.679 -8.761 1.00 97.62 81 TRP A C 1
ATOM 601 O O . TRP A 1 81 ? 9.696 -4.271 -8.467 1.00 97.62 81 TRP A O 1
ATOM 611 N N . VAL A 1 82 ? 11.076 -5.324 -9.899 1.00 98.12 82 VAL A N 1
ATOM 612 C CA . VAL A 1 82 ? 10.038 -5.738 -10.850 1.00 98.12 82 VAL A CA 1
ATOM 613 C C . VAL A 1 82 ? 9.746 -7.211 -10.606 1.00 98.12 82 VAL A C 1
ATOM 615 O O . VAL A 1 82 ? 10.586 -8.080 -10.850 1.00 98.12 82 VAL A O 1
ATOM 618 N N . LEU A 1 83 ? 8.559 -7.497 -10.079 1.00 98.00 83 LEU A N 1
ATOM 619 C CA . LEU A 1 83 ? 8.178 -8.827 -9.615 1.00 98.00 83 LEU A CA 1
ATOM 620 C C . LEU A 1 83 ? 7.029 -9.376 -10.456 1.00 98.00 83 LEU A C 1
ATOM 622 O O . LEU A 1 83 ? 5.989 -8.733 -10.594 1.00 98.00 83 LEU A O 1
ATOM 626 N N . ARG A 1 84 ? 7.181 -10.607 -10.948 1.00 98.38 84 ARG A N 1
ATOM 627 C CA . ARG A 1 84 ? 6.053 -11.398 -11.440 1.00 98.38 84 ARG A CA 1
ATOM 628 C C . ARG A 1 84 ? 5.429 -12.123 -10.260 1.00 98.38 84 ARG A C 1
ATOM 630 O O . ARG A 1 84 ? 6.089 -12.934 -9.606 1.00 98.38 84 ARG A O 1
ATOM 637 N N . VAL A 1 85 ? 4.155 -11.853 -10.012 1.00 97.81 85 VAL A N 1
ATOM 638 C CA . VAL A 1 85 ? 3.391 -12.441 -8.910 1.00 97.81 85 VAL A CA 1
ATOM 639 C C . VAL A 1 85 ? 2.157 -13.168 -9.433 1.00 97.81 85 VAL A C 1
ATOM 641 O O . VAL A 1 85 ? 1.648 -12.849 -10.503 1.00 97.81 85 VAL A O 1
ATOM 644 N N . GLU A 1 86 ? 1.666 -14.136 -8.671 1.00 98.12 86 GLU A N 1
ATOM 645 C CA . GLU A 1 86 ? 0.417 -14.851 -8.940 1.00 98.12 86 GLU A CA 1
ATOM 646 C C . GLU A 1 86 ? -0.361 -14.971 -7.630 1.00 98.12 86 GLU A C 1
ATOM 648 O O . GLU A 1 86 ? 0.229 -15.310 -6.602 1.00 98.12 86 GLU A O 1
ATOM 653 N N . ASN A 1 87 ? -1.669 -14.696 -7.656 1.00 96.06 87 ASN A N 1
ATOM 654 C CA . ASN A 1 87 ? -2.529 -14.717 -6.466 1.00 96.06 87 ASN A CA 1
ATOM 655 C C . ASN A 1 87 ? -1.953 -13.876 -5.305 1.00 96.06 87 ASN A C 1
ATOM 657 O O . ASN A 1 87 ? -1.905 -14.321 -4.159 1.00 96.06 87 ASN A O 1
ATOM 661 N N . PHE A 1 88 ? -1.454 -12.670 -5.608 1.00 95.00 88 PHE A N 1
ATOM 662 C CA . PHE A 1 88 ? -0.842 -11.784 -4.616 1.00 95.00 88 PHE A CA 1
ATOM 663 C C . PHE A 1 88 ? -1.905 -11.165 -3.703 1.00 95.00 88 PHE A C 1
ATOM 665 O O . PHE A 1 88 ? -2.688 -10.319 -4.130 1.00 95.00 88 PHE A O 1
ATOM 672 N N . GLY A 1 89 ? -1.931 -11.590 -2.442 1.00 92.44 89 GLY A N 1
ATOM 673 C CA . GLY A 1 89 ? -2.909 -11.132 -1.465 1.00 92.44 89 GLY A CA 1
ATOM 674 C C . GLY A 1 89 ? -3.021 -12.075 -0.262 1.00 92.44 89 GLY A C 1
ATOM 675 O O . GLY A 1 89 ? -2.137 -12.909 -0.054 1.00 92.44 89 GLY A O 1
ATOM 676 N N . PRO A 1 90 ? -4.091 -11.950 0.539 1.00 92.50 90 PRO A N 1
ATOM 677 C CA . PRO A 1 90 ? -5.236 -11.060 0.333 1.00 92.50 90 PRO A CA 1
ATOM 678 C C . PRO A 1 90 ? -4.889 -9.576 0.527 1.00 92.50 90 PRO A C 1
ATOM 680 O O . PRO A 1 90 ? -4.004 -9.224 1.309 1.00 92.50 90 PRO A O 1
ATOM 683 N N . LEU A 1 91 ? -5.614 -8.716 -0.188 1.00 94.50 91 LEU A N 1
ATOM 684 C CA . LEU A 1 91 ? -5.563 -7.258 -0.079 1.00 94.50 91 LEU A CA 1
ATOM 685 C C . LEU A 1 91 ? -6.983 -6.733 0.142 1.00 94.50 91 LEU A C 1
ATOM 687 O O . LEU A 1 91 ? -7.942 -7.350 -0.320 1.00 94.50 91 LEU A O 1
ATOM 691 N N . ILE A 1 92 ? -7.112 -5.597 0.821 1.00 95.62 92 ILE A N 1
ATOM 692 C CA . ILE A 1 92 ? -8.395 -4.916 1.027 1.00 95.62 92 ILE A CA 1
ATOM 693 C C . ILE A 1 92 ? -8.346 -3.571 0.307 1.00 95.62 92 ILE A C 1
ATOM 695 O O . ILE A 1 92 ? -7.326 -2.884 0.365 1.00 95.62 92 ILE A O 1
ATOM 699 N N . VAL A 1 93 ? -9.436 -3.204 -0.370 1.00 97.19 93 VAL A N 1
ATOM 700 C CA . VAL A 1 93 ? -9.597 -1.859 -0.930 1.00 97.19 93 VAL A CA 1
ATOM 701 C C . VAL A 1 93 ? -9.779 -0.901 0.232 1.00 97.19 93 VAL A C 1
ATOM 703 O O . VAL A 1 93 ? -10.800 -0.932 0.912 1.00 97.19 93 VAL A O 1
ATOM 706 N N . GLU A 1 94 ? -8.753 -0.100 0.479 1.00 96.94 94 GLU A N 1
ATOM 707 C CA . GLU A 1 94 ? -8.797 0.917 1.518 1.00 96.94 94 GLU A CA 1
ATOM 708 C C . GLU A 1 94 ? -9.264 2.258 0.948 1.00 96.94 94 GLU A C 1
ATOM 710 O O . GLU A 1 94 ? -10.043 2.926 1.609 1.00 96.94 94 GLU A O 1
ATOM 715 N N . SER A 1 95 ? -8.882 2.608 -0.288 1.00 98.19 95 SER A N 1
ATOM 716 C CA . SER A 1 95 ? -9.502 3.714 -1.033 1.00 98.19 95 SER A CA 1
ATOM 717 C C . SER A 1 95 ? -10.017 3.255 -2.385 1.00 98.19 95 SER A C 1
ATOM 719 O O . SER A 1 95 ? -9.270 2.629 -3.144 1.00 98.19 95 SER A O 1
ATOM 721 N N . ASP A 1 96 ? -11.253 3.629 -2.702 1.00 98.31 96 ASP A N 1
ATOM 722 C CA . ASP A 1 96 ? -11.871 3.432 -4.014 1.00 98.31 96 ASP A CA 1
ATOM 723 C C . ASP A 1 96 ? -11.627 4.620 -4.973 1.00 98.31 96 ASP A C 1
ATOM 725 O O . ASP A 1 96 ? -10.853 5.532 -4.671 1.00 98.31 96 ASP A O 1
ATOM 729 N N . LEU A 1 97 ? -12.270 4.578 -6.148 1.00 98.38 97 LEU A N 1
ATOM 730 C CA . LEU A 1 97 ? -12.167 5.595 -7.206 1.00 98.38 97 LEU A CA 1
ATOM 731 C C . LEU A 1 97 ? -12.940 6.888 -6.913 1.00 98.38 97 LEU A C 1
ATOM 733 O O . LEU A 1 97 ? -12.792 7.855 -7.655 1.00 98.38 97 LEU A O 1
ATOM 737 N N . GLU A 1 98 ? -13.755 6.915 -5.862 1.00 98.19 98 GLU A N 1
ATOM 738 C CA . GLU A 1 98 ? -14.445 8.117 -5.384 1.00 98.19 98 GLU A CA 1
ATOM 739 C C . GLU A 1 98 ? -13.665 8.787 -4.238 1.00 98.19 98 GLU A C 1
ATOM 741 O O . GLU A 1 98 ? -14.019 9.874 -3.784 1.00 98.19 98 GLU A O 1
ATOM 746 N N . GLY A 1 99 ? -12.565 8.165 -3.794 1.00 97.50 99 GLY A N 1
ATOM 747 C CA . GLY A 1 99 ? -11.732 8.649 -2.696 1.00 97.50 99 GLY A CA 1
ATOM 748 C C . GLY A 1 99 ? -12.306 8.303 -1.325 1.00 97.50 99 GLY A C 1
ATOM 749 O O . GLY A 1 99 ? -11.884 8.880 -0.321 1.00 97.50 99 GLY A O 1
ATOM 750 N N . ASN A 1 100 ? -13.264 7.373 -1.264 1.00 98.06 100 ASN A N 1
ATOM 751 C CA . ASN A 1 100 ? -13.818 6.900 -0.006 1.00 98.06 100 ASN A CA 1
ATOM 752 C C . ASN A 1 100 ? -12.778 6.036 0.715 1.00 98.06 100 ASN A C 1
ATOM 754 O O . ASN A 1 100 ? -12.299 5.055 0.150 1.00 98.06 100 ASN A O 1
ATOM 758 N N . SER A 1 101 ? -12.477 6.356 1.978 1.00 98.00 101 SER A N 1
ATOM 759 C CA . SER A 1 101 ? -11.595 5.543 2.827 1.00 98.00 101 SER A CA 1
ATOM 760 C C . SER A 1 101 ? -12.398 4.564 3.681 1.00 98.00 101 SER A C 1
ATOM 762 O O . SER A 1 101 ? -13.307 4.969 4.413 1.00 98.00 101 SER A O 1
ATOM 764 N N . LEU A 1 102 ? -12.052 3.277 3.616 1.00 96.69 102 LEU A N 1
ATOM 765 C CA . LEU A 1 102 ? -12.623 2.253 4.486 1.00 96.69 102 LEU A CA 1
ATOM 766 C C . LEU A 1 102 ? -12.204 2.490 5.942 1.00 96.69 102 LEU A C 1
ATOM 768 O O . LEU A 1 102 ? -13.072 2.455 6.817 1.00 96.69 102 LEU A O 1
ATOM 772 N N . PHE A 1 103 ? -10.922 2.757 6.219 1.00 94.81 103 PHE A N 1
ATOM 773 C CA . PHE A 1 103 ? -10.452 3.030 7.578 1.00 94.81 103 PHE A CA 1
ATOM 774 C C . PHE A 1 103 ? -11.162 4.229 8.189 1.00 94.81 103 PHE A C 1
ATOM 776 O O . PHE A 1 103 ? -11.648 4.108 9.309 1.00 94.81 103 PHE A O 1
ATOM 783 N N . GLU A 1 104 ? -11.292 5.345 7.470 1.00 95.75 104 GLU A N 1
ATOM 784 C CA . GLU A 1 104 ? -11.957 6.536 8.004 1.00 95.75 104 GLU A CA 1
ATOM 785 C C . GLU A 1 104 ? -13.429 6.262 8.330 1.00 95.75 104 GLU A C 1
ATOM 787 O O . GLU A 1 104 ? -13.891 6.554 9.432 1.00 95.75 104 GLU A O 1
ATOM 792 N N . GLN A 1 105 ? -14.162 5.607 7.425 1.00 96.44 105 GLN A N 1
ATOM 793 C CA . GLN A 1 105 ? -15.563 5.249 7.663 1.00 96.44 105 GLN A CA 1
ATOM 794 C C . GLN A 1 105 ? -15.735 4.322 8.871 1.00 96.44 105 GLN A C 1
ATOM 796 O O . GLN A 1 105 ? -16.644 4.515 9.686 1.00 96.44 105 GLN A O 1
ATOM 801 N N . GLN A 1 106 ? -14.876 3.305 9.000 1.00 95.25 106 GLN A N 1
ATOM 802 C CA . GLN A 1 106 ? -14.953 2.388 10.135 1.00 95.25 106 GLN A CA 1
ATOM 803 C C . GLN A 1 106 ? -14.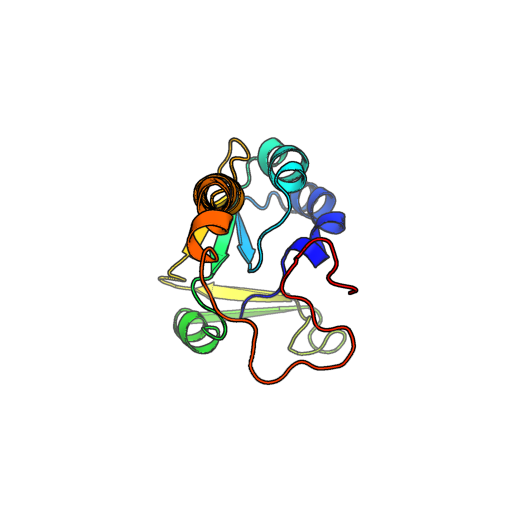529 3.072 11.434 1.00 95.25 106 GLN A C 1
ATOM 805 O O . GLN A 1 106 ? -15.204 2.898 12.447 1.00 95.25 106 GLN A O 1
ATOM 810 N N . ASN A 1 107 ? -13.481 3.896 11.408 1.00 93.62 107 ASN A N 1
ATOM 811 C CA . ASN A 1 107 ? -13.039 4.673 12.562 1.00 93.62 107 ASN A CA 1
ATOM 812 C C . ASN A 1 107 ? -14.143 5.621 13.033 1.00 93.62 107 ASN A C 1
ATOM 814 O O . ASN A 1 107 ? -14.470 5.613 14.216 1.00 93.62 107 ASN A O 1
ATOM 818 N N . ALA A 1 108 ? -14.786 6.366 12.130 1.00 93.94 108 ALA A N 1
ATOM 819 C CA . ALA A 1 108 ? -15.908 7.239 12.465 1.00 93.94 108 ALA A CA 1
ATOM 820 C C . ALA A 1 108 ? -17.049 6.469 13.152 1.00 93.94 108 ALA A C 1
ATOM 822 O O . ALA A 1 108 ? -17.580 6.916 14.169 1.00 93.94 108 ALA A O 1
ATOM 823 N N . ARG A 1 109 ? -17.392 5.274 12.653 1.00 95.00 109 ARG A N 1
ATOM 824 C CA . ARG A 1 109 ? -18.424 4.414 13.253 1.00 95.00 109 ARG A CA 1
ATOM 825 C C . ARG A 1 109 ? -18.021 3.863 14.624 1.00 95.00 109 ARG A C 1
ATOM 827 O O . ARG A 1 109 ? -18.853 3.817 15.528 1.00 95.00 109 ARG A O 1
ATOM 834 N N . ILE A 1 110 ? -16.779 3.411 14.779 1.00 92.81 110 ILE A N 1
ATOM 835 C CA . ILE A 1 110 ? -16.269 2.829 16.030 1.00 92.81 110 ILE A CA 1
ATOM 836 C C . ILE A 1 110 ? -16.141 3.913 17.105 1.00 92.81 110 ILE A C 1
ATOM 838 O O . ILE A 1 110 ? -16.605 3.730 18.232 1.00 92.81 110 ILE A O 1
ATOM 842 N N . ASN A 1 111 ? -15.590 5.072 16.741 1.00 90.75 111 ASN A N 1
ATOM 843 C CA . ASN A 1 111 ? -15.328 6.180 17.657 1.00 90.75 111 ASN A CA 1
ATOM 844 C C . ASN A 1 111 ? -16.601 6.748 18.298 1.00 90.75 111 ASN A C 1
ATOM 846 O O . ASN A 1 111 ? -16.533 7.243 19.418 1.00 90.75 111 ASN A O 1
ATOM 850 N N . GLN A 1 112 ? -17.770 6.608 17.664 1.00 92.62 112 GLN A N 1
ATOM 851 C CA . GLN A 1 112 ? -19.058 6.984 18.267 1.00 92.62 112 GLN A CA 1
ATOM 852 C C . GLN A 1 112 ? -19.368 6.230 19.567 1.00 92.62 112 GLN A C 1
ATOM 854 O O . GLN A 1 112 ? -20.125 6.727 20.395 1.00 92.62 112 GLN A O 1
ATOM 859 N N . ARG A 1 113 ? -18.828 5.019 19.738 1.00 90.25 113 ARG A N 1
ATOM 860 C CA . ARG A 1 113 ? -19.115 4.146 20.887 1.00 90.25 113 ARG A CA 1
ATOM 861 C C . ARG A 1 113 ? -17.897 3.880 21.755 1.00 90.25 113 ARG A C 1
ATOM 863 O O . ARG A 1 113 ? -18.029 3.210 22.773 1.00 90.25 113 ARG A O 1
ATOM 870 N N . ILE A 1 114 ? -16.727 4.381 21.360 1.00 88.06 114 ILE A N 1
ATOM 871 C CA . ILE A 1 114 ? -15.475 4.033 22.025 1.00 88.06 114 ILE A CA 1
ATOM 872 C C . ILE A 1 114 ? -15.493 4.475 23.488 1.00 88.06 114 ILE A C 1
ATOM 874 O O . ILE A 1 114 ? -15.186 3.661 24.341 1.00 88.06 114 ILE A O 1
ATOM 878 N N . ALA A 1 115 ? -15.971 5.688 23.790 1.00 84.38 115 ALA A N 1
ATOM 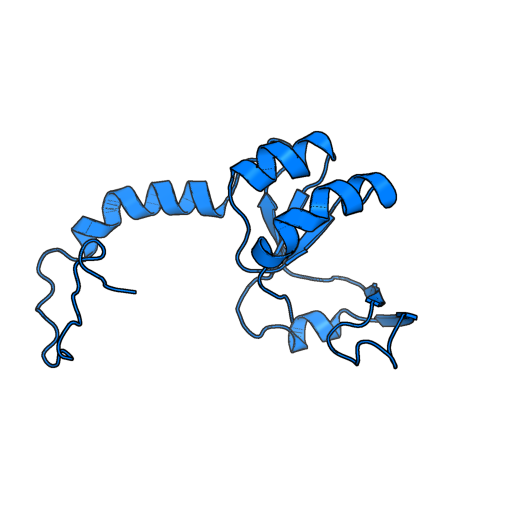879 C CA . ALA A 1 115 ? -16.039 6.212 25.157 1.00 84.38 115 ALA A CA 1
ATOM 880 C C . ALA A 1 115 ? -16.851 5.305 26.099 1.00 84.38 115 ALA A C 1
ATOM 882 O O . ALA A 1 115 ? -16.397 4.996 27.195 1.00 84.38 115 ALA A O 1
ATOM 883 N N . MET A 1 116 ? -17.990 4.788 25.625 1.00 89.00 116 MET A N 1
ATOM 884 C CA . MET A 1 116 ? -18.841 3.873 26.393 1.00 89.00 116 MET A CA 1
ATOM 885 C C . MET A 1 116 ? -18.114 2.575 26.777 1.00 89.00 116 MET A C 1
ATOM 887 O O . MET A 1 116 ? -18.395 1.996 27.819 1.00 89.00 116 MET A O 1
ATOM 891 N N . LEU A 1 117 ? -17.169 2.100 25.958 1.00 86.31 117 LEU A N 1
ATOM 892 C CA . LEU A 1 117 ? -16.405 0.883 26.263 1.00 86.31 117 LEU A CA 1
ATOM 893 C C . LEU A 1 117 ? -15.410 1.076 27.414 1.00 86.31 117 LEU A C 1
ATOM 895 O O . LEU A 1 117 ? -15.007 0.088 28.025 1.00 86.31 117 LEU A O 1
ATOM 899 N N . TYR A 1 118 ? -15.016 2.320 27.695 1.00 80.50 118 TYR A N 1
ATOM 900 C CA . TYR A 1 118 ? -14.117 2.652 28.799 1.00 80.50 118 TYR A CA 1
ATOM 901 C C . TYR A 1 118 ? -14.872 2.998 30.094 1.00 80.50 118 TYR A C 1
ATOM 903 O O . TYR A 1 118 ? -14.255 3.066 31.157 1.00 80.50 118 TYR A O 1
ATOM 911 N N . GLU A 1 119 ? -16.200 3.163 30.052 1.00 86.25 119 GLU A N 1
ATOM 912 C CA . GLU A 1 119 ? -17.003 3.462 31.242 1.00 86.25 119 GLU A CA 1
ATOM 913 C C . GLU A 1 119 ? -16.882 2.356 32.303 1.00 86.25 119 GLU A C 1
ATOM 915 O O . GLU A 1 119 ? -17.111 1.173 32.049 1.00 86.25 119 GLU A O 1
ATOM 920 N N . GLY A 1 120 ? -16.532 2.750 33.530 1.00 84.50 120 GLY A N 1
ATOM 921 C CA . GLY A 1 120 ? -16.414 1.835 34.667 1.00 84.50 120 GLY A CA 1
ATOM 922 C C . GLY A 1 120 ? -15.148 0.973 34.677 1.00 84.50 120 GLY A C 1
ATOM 923 O O . GLY A 1 120 ? -14.976 0.178 35.609 1.00 84.50 120 GLY A O 1
ATOM 924 N N . LEU A 1 121 ? -14.246 1.128 33.699 1.00 83.12 121 LEU A N 1
ATOM 925 C CA . LEU A 1 121 ? -12.909 0.552 33.806 1.00 83.12 121 LEU A CA 1
ATOM 926 C C . LEU A 1 121 ? -12.177 1.185 34.991 1.00 83.12 121 LEU A C 1
ATOM 928 O O . LEU A 1 121 ? -12.262 2.384 35.249 1.00 83.12 121 LEU A O 1
ATOM 932 N N . LYS A 1 122 ? -11.482 0.341 35.756 1.00 81.00 122 LYS A N 1
ATOM 933 C CA . LYS A 1 122 ? -10.625 0.817 36.835 1.00 81.00 122 LYS A CA 1
ATOM 934 C C . LYS A 1 122 ? -9.344 1.356 36.237 1.00 81.00 122 LYS A C 1
ATOM 936 O O . LYS A 1 122 ? -8.780 0.765 35.320 1.00 81.00 122 LYS A O 1
ATOM 941 N N . GLU A 1 123 ? -8.864 2.405 36.868 1.00 75.56 123 GLU A N 1
ATOM 942 C CA . GLU A 1 123 ? -7.547 2.955 36.628 1.00 75.56 123 GLU A CA 1
ATOM 943 C C . GLU A 1 123 ? -6.454 1.876 36.663 1.00 75.56 123 GLU A C 1
ATOM 945 O O . GLU A 1 123 ? -6.513 0.982 37.524 1.00 75.56 123 GLU A O 1
ATOM 950 N N . PRO A 1 124 ? -5.445 1.943 35.773 1.00 75.06 124 PRO A N 1
ATOM 951 C CA . PRO A 1 124 ? -4.343 0.998 35.791 1.00 75.06 124 PRO A CA 1
ATOM 952 C C . PRO A 1 124 ? -3.686 0.977 37.174 1.00 75.06 124 PRO A C 1
ATOM 954 O O . PRO A 1 124 ? -3.324 2.014 37.732 1.00 75.06 124 PRO A O 1
ATOM 957 N N . ALA A 1 125 ? -3.514 -0.225 37.732 1.00 78.88 125 ALA A N 1
ATOM 958 C CA . ALA A 1 125 ? -2.896 -0.412 39.049 1.00 78.88 125 ALA A CA 1
ATOM 959 C C . ALA A 1 125 ? -1.438 0.088 39.099 1.00 78.88 125 ALA A C 1
ATOM 961 O O . ALA A 1 125 ? -0.907 0.353 40.175 1.00 78.88 125 ALA A O 1
ATOM 962 N N . LEU A 1 126 ? -0.799 0.212 37.934 1.00 79.69 126 LEU A N 1
ATOM 963 C CA . LEU A 1 126 ? 0.524 0.784 37.739 1.00 79.69 126 LEU A CA 1
ATOM 964 C C . LEU A 1 126 ? 0.420 1.828 36.625 1.00 79.69 126 LEU A C 1
ATOM 966 O O . LEU A 1 126 ? -0.037 1.499 35.533 1.00 79.69 126 LEU A O 1
ATOM 970 N N . ARG A 1 127 ? 0.859 3.058 36.903 1.00 74.56 127 ARG A N 1
ATOM 971 C CA . ARG A 1 127 ? 0.997 4.137 35.916 1.00 74.56 127 ARG A CA 1
ATOM 972 C C . ARG A 1 127 ? 2.421 4.674 35.976 1.00 74.56 127 ARG A C 1
ATOM 974 O O . ARG A 1 127 ? 2.973 4.826 37.070 1.00 74.56 127 ARG A O 1
ATOM 981 N N . ARG A 1 128 ? 3.033 4.963 34.830 1.00 76.62 128 ARG A N 1
ATOM 982 C CA . ARG A 1 128 ? 4.253 5.780 34.776 1.00 76.62 128 ARG A CA 1
ATOM 983 C C . ARG A 1 128 ? 3.883 7.248 34.989 1.00 76.62 128 ARG A C 1
ATOM 985 O O . ARG A 1 128 ? 2.776 7.673 34.683 1.00 76.62 128 ARG A O 1
ATOM 992 N N . HIS A 1 129 ? 4.808 8.036 35.530 1.00 71.19 129 HIS A N 1
ATOM 993 C CA . HIS A 1 129 ? 4.593 9.476 35.672 1.00 71.19 129 HIS A CA 1
ATOM 994 C C . HIS A 1 129 ? 4.342 10.102 34.288 1.00 71.19 129 HIS A C 1
ATOM 996 O O . HIS A 1 129 ? 5.222 10.042 33.431 1.00 71.19 129 HIS A O 1
ATOM 1002 N N . GLY A 1 130 ? 3.162 10.699 34.091 1.00 69.31 130 GLY A N 1
ATOM 1003 C CA . GLY A 1 130 ? 2.726 11.284 32.815 1.00 69.31 130 GLY A CA 1
ATOM 1004 C C . GLY A 1 130 ? 1.947 10.337 31.892 1.00 69.31 130 GLY A C 1
ATOM 1005 O O . GLY A 1 130 ? 1.530 10.765 30.825 1.00 69.31 130 GLY A O 1
ATOM 1006 N N . GLU A 1 131 ? 1.736 9.076 32.281 1.00 71.94 131 GLU A N 1
ATOM 1007 C CA . GLU A 1 131 ? 0.873 8.135 31.553 1.00 71.94 131 GLU A CA 1
ATOM 1008 C C . GLU A 1 131 ? -0.593 8.397 31.935 1.00 71.94 131 GLU A C 1
ATOM 1010 O O . GLU A 1 131 ? -0.963 8.283 33.107 1.00 71.94 131 GLU A O 1
ATOM 1015 N N . THR A 1 132 ? -1.405 8.775 30.948 1.00 72.75 132 THR A N 1
ATOM 1016 C CA . THR A 1 132 ? -2.839 9.079 31.075 1.00 72.75 132 THR A CA 1
ATOM 1017 C C . THR A 1 132 ? -3.651 8.138 30.184 1.00 72.75 132 THR A C 1
ATOM 1019 O O . THR A 1 132 ? -3.155 7.661 29.163 1.00 72.75 132 THR A O 1
ATOM 1022 N N . ASP A 1 133 ? -4.880 7.833 30.588 1.00 68.75 133 ASP A N 1
ATOM 1023 C CA . ASP A 1 133 ? -5.876 7.130 29.775 1.00 68.75 133 ASP A CA 1
ATOM 1024 C C . ASP A 1 133 ? -6.782 8.099 28.991 1.00 68.75 133 ASP A C 1
ATOM 1026 O O . ASP A 1 133 ? -7.543 7.671 28.116 1.00 68.75 133 ASP A O 1
ATOM 1030 N N . ASP A 1 134 ? -6.657 9.407 29.240 1.00 69.31 134 ASP A N 1
ATOM 1031 C CA . ASP A 1 134 ? -7.276 10.452 28.438 1.00 69.31 134 ASP A CA 1
ATOM 1032 C C . ASP A 1 134 ? -6.400 10.782 27.222 1.00 69.31 134 ASP A C 1
ATOM 1034 O O . ASP A 1 134 ? -5.363 11.442 27.305 1.00 69.31 134 ASP A O 1
ATOM 1038 N N . LYS A 1 135 ? -6.872 10.369 26.045 1.00 67.56 135 LYS A N 1
ATOM 1039 C CA . LYS A 1 135 ? -6.243 10.649 24.743 1.00 67.56 135 LYS A CA 1
ATOM 1040 C C . LYS A 1 135 ? -6.016 12.140 24.445 1.00 67.56 135 LYS A C 1
ATOM 1042 O O . LYS A 1 135 ? -5.312 12.459 23.493 1.00 67.56 135 LYS A O 1
ATOM 1047 N N . THR A 1 136 ? -6.676 13.052 25.160 1.00 71.56 136 THR A N 1
ATOM 1048 C CA . THR A 1 136 ? -6.505 14.506 25.001 1.00 71.56 136 THR A CA 1
ATOM 1049 C C . THR A 1 136 ? -5.381 15.069 25.865 1.00 71.56 136 THR A C 1
ATOM 1051 O O . THR A 1 136 ? -4.879 16.154 25.579 1.00 71.56 136 THR A O 1
ATOM 1054 N N . GLU A 1 137 ? -4.956 14.313 26.875 1.00 69.19 137 GLU A N 1
ATOM 1055 C CA . GLU A 1 137 ? -3.845 14.645 27.765 1.00 69.19 137 GLU A CA 1
ATOM 1056 C C . GLU A 1 137 ? -2.578 13.838 27.438 1.00 69.19 137 GLU A C 1
ATOM 1058 O O . GLU A 1 137 ? -1.532 14.050 28.055 1.00 69.19 137 GLU A O 1
ATOM 1063 N N . GLU A 1 138 ? -2.6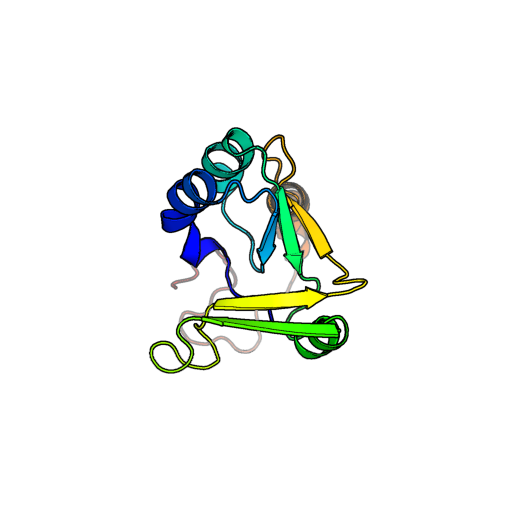56 12.905 26.482 1.00 57.50 138 GLU A N 1
ATOM 1064 C CA . GLU A 1 138 ? -1.526 12.082 26.059 1.00 57.50 138 GLU A CA 1
ATOM 1065 C C . GLU A 1 138 ? -0.455 12.974 25.408 1.00 57.50 138 GLU A C 1
ATOM 1067 O O . GLU A 1 138 ? -0.584 13.451 24.278 1.00 57.50 138 GLU A O 1
ATOM 1072 N N . LEU A 1 139 ? 0.612 13.237 26.164 1.00 50.91 139 LEU A N 1
ATOM 1073 C CA . LEU A 1 139 ? 1.799 13.938 25.691 1.00 50.91 139 LEU A CA 1
ATOM 1074 C C . LEU A 1 139 ? 2.636 12.967 24.850 1.00 50.91 139 LEU A C 1
ATOM 1076 O O . LEU A 1 139 ? 3.378 12.152 25.400 1.00 50.91 139 LEU A O 1
ATOM 1080 N N . ILE A 1 140 ? 2.517 13.062 23.524 1.00 49.00 140 ILE A N 1
ATOM 1081 C CA . ILE A 1 140 ? 3.508 12.514 22.582 1.00 49.00 140 ILE A CA 1
ATOM 1082 C C . ILE A 1 140 ? 4.539 13.594 22.261 1.00 49.00 140 ILE A C 1
ATOM 1084 O O . ILE A 1 140 ? 4.121 14.708 21.870 1.00 49.00 140 ILE A O 1
#

pLDDT: mean 91.07, std 10.46, range [49.0, 98.62]